Protein AF-A0A3N6MMB2-F1 (afdb_monomer_lite)

Sequence (115 aa):
MQSGDGDAPSIKTIDLQDHSRVLAILTTAFTMCPLLRWLYPEPREYLQHFNGLLKHHCGSPYSSGAYLSEGDKGAILWDTAGEKRDNTSMMEFLLKSIPAHRRSETERLFETFGK

Radius of gyration: 16.85 Å; chains: 1; bounding box: 51×34×41 Å

Foldseek 3Di:
DPPPPPPDQDKDQFDPVCVVLQLVLCLVVCLVPPVLCLQPVDSVLSVVCVVVLCCQACPVFRVAWMARPPPSNDIDTDHDPPDDRPVVSNLVSSCVSGDVVCNVVVVVVVVVVVD

Secondary structure (DSSP, 8-state):
-------PPPEEE--TTTHHHHHHHHHHHTTT-HHHHHH--SHHHHHHHHHHHHHHHSSSTTSSEEEETTTT--EEE-PPTTPPP-HHHHHHHHHHHS-GGGHHHHHHHHHHHT-

pLDDT: mean 86.09, std 13.7, range [40.62, 97.31]

Structure (mmCIF, N/CA/C/O backbone):
data_AF-A0A3N6MMB2-F1
#
_entry.id   AF-A0A3N6MMB2-F1
#
loop_
_atom_site.group_PDB
_atom_site.id
_atom_site.type_symbol
_atom_site.label_atom_id
_atom_site.label_alt_id
_atom_site.label_comp_id
_atom_site.label_asym_id
_atom_site.label_entity_id
_atom_site.label_seq_id
_atom_site.pdbx_PDB_ins_code
_atom_site.Cartn_x
_atom_site.Cartn_y
_atom_site.Cartn_z
_atom_site.occupancy
_atom_site.B_iso_or_equiv
_atom_site.auth_seq_id
_atom_site.auth_comp_id
_atom_site.auth_asym_id
_atom_site.auth_atom_id
_atom_site.pdbx_PDB_model_num
ATOM 1 N N . MET A 1 1 ? -39.795 -9.239 20.464 1.00 40.62 1 MET A N 1
ATOM 2 C CA . MET A 1 1 ? -38.700 -8.721 19.618 1.00 40.62 1 MET A CA 1
ATOM 3 C C . MET A 1 1 ? -37.829 -7.849 20.500 1.00 40.62 1 MET A C 1
ATOM 5 O O . MET A 1 1 ? -38.213 -6.724 20.779 1.00 40.62 1 MET A O 1
ATOM 9 N N . GLN A 1 2 ? -36.748 -8.403 21.048 1.00 41.31 2 GLN A N 1
ATOM 10 C CA . GLN A 1 2 ? -35.718 -7.593 21.697 1.00 41.31 2 GLN A CA 1
ATOM 11 C C . GLN A 1 2 ? -34.914 -6.939 20.577 1.00 41.31 2 GLN A C 1
ATOM 13 O O . GLN A 1 2 ? -34.376 -7.639 19.720 1.00 41.31 2 GLN A O 1
ATOM 18 N N . SER A 1 3 ? -34.906 -5.611 20.545 1.00 47.03 3 SER A N 1
ATOM 19 C CA . SER A 1 3 ? -33.963 -4.841 19.746 1.00 47.03 3 SER A CA 1
ATOM 20 C C . SER A 1 3 ? -32.573 -5.189 20.265 1.00 47.03 3 SER A C 1
ATOM 22 O O . SER A 1 3 ? -32.229 -4.827 21.387 1.00 47.03 3 SER A O 1
ATOM 24 N N . GLY A 1 4 ? -31.827 -5.992 19.509 1.00 47.78 4 GLY A N 1
ATOM 25 C CA . GLY A 1 4 ? -30.432 -6.254 19.813 1.00 47.78 4 GLY A CA 1
ATOM 26 C C . GLY A 1 4 ? -29.669 -4.955 19.634 1.00 47.78 4 GLY A C 1
ATOM 27 O O . GLY A 1 4 ? -29.362 -4.583 18.505 1.00 47.78 4 GLY A O 1
ATOM 28 N N . ASP A 1 5 ? -29.385 -4.280 20.742 1.00 51.31 5 ASP A N 1
ATOM 29 C CA . ASP A 1 5 ? -28.304 -3.305 20.855 1.00 51.31 5 ASP A CA 1
ATOM 30 C C . ASP A 1 5 ? -26.999 -4.116 20.759 1.00 51.31 5 ASP A C 1
ATOM 32 O O . ASP A 1 5 ? -26.343 -4.447 21.744 1.00 51.31 5 ASP A O 1
ATOM 36 N N . GLY A 1 6 ? -26.746 -4.651 19.563 1.00 54.50 6 GLY A N 1
ATOM 37 C CA . GLY A 1 6 ? -25.564 -5.438 19.268 1.00 54.50 6 GLY A CA 1
ATOM 38 C C . GLY A 1 6 ? -24.385 -4.489 19.285 1.00 54.50 6 GLY A C 1
ATOM 39 O O . GLY A 1 6 ? -24.323 -3.620 18.420 1.00 54.50 6 GLY A O 1
ATOM 40 N N . ASP A 1 7 ? -23.528 -4.662 20.290 1.00 66.12 7 ASP A N 1
ATOM 41 C CA . ASP A 1 7 ? -22.260 -3.971 20.534 1.00 66.12 7 ASP A CA 1
ATOM 42 C C . ASP A 1 7 ? -21.686 -3.387 19.233 1.00 66.12 7 ASP A C 1
ATOM 44 O O . ASP A 1 7 ? -21.203 -4.111 18.353 1.00 66.12 7 ASP A O 1
ATOM 48 N N . ALA A 1 8 ? -21.883 -2.081 19.035 1.00 68.12 8 ALA A N 1
ATOM 49 C CA . ALA A 1 8 ? -21.442 -1.429 17.816 1.00 68.12 8 ALA A CA 1
ATOM 50 C C . ALA A 1 8 ? -19.910 -1.506 17.787 1.00 68.12 8 ALA A C 1
ATOM 52 O O . ALA A 1 8 ? -19.273 -1.112 18.765 1.00 68.12 8 ALA A O 1
ATOM 53 N N . PRO A 1 9 ? -19.301 -1.995 16.695 1.00 77.31 9 PRO A N 1
ATOM 54 C CA . PRO A 1 9 ? -17.882 -2.307 16.702 1.00 77.31 9 PRO A CA 1
ATOM 55 C C . PRO A 1 9 ? -17.051 -1.051 16.993 1.00 77.31 9 PRO A C 1
ATOM 57 O O . PRO A 1 9 ? -17.195 -0.026 16.320 1.00 77.31 9 PRO A O 1
ATOM 60 N N . SER A 1 10 ? -16.172 -1.133 17.995 1.00 89.81 10 SER A N 1
ATOM 61 C CA . SER A 1 10 ? -15.395 0.015 18.467 1.00 89.81 10 SER A CA 1
ATOM 62 C C . SER A 1 10 ? -14.328 0.461 17.454 1.00 89.81 10 SER A C 1
ATOM 64 O O . SER A 1 10 ? -13.399 -0.292 17.135 1.00 89.81 10 SER A O 1
ATOM 66 N N . ILE A 1 11 ? -14.434 1.707 16.975 1.00 92.56 11 ILE A N 1
ATOM 67 C CA . ILE A 1 11 ? -13.459 2.358 16.084 1.00 92.56 11 ILE A CA 1
ATOM 68 C C . ILE A 1 11 ? -12.411 3.098 16.921 1.00 92.56 11 ILE A C 1
ATOM 70 O O . ILE A 1 11 ? -12.759 3.904 17.784 1.00 92.56 11 ILE A O 1
ATOM 74 N N . LYS A 1 12 ? -11.128 2.868 16.631 1.00 93.06 12 LYS A N 1
ATOM 75 C CA . LYS A 1 12 ? -10.002 3.568 17.265 1.00 93.06 12 LYS A CA 1
ATOM 76 C C . LYS A 1 12 ? -9.167 4.310 16.236 1.00 93.06 12 LYS A C 1
ATOM 78 O O . LYS A 1 12 ? -8.890 3.774 15.165 1.00 93.06 12 LYS A O 1
ATOM 83 N N . THR A 1 13 ? -8.749 5.524 16.582 1.00 92.75 13 THR A N 1
ATOM 84 C CA . THR A 1 13 ? -7.705 6.244 15.847 1.00 92.75 13 THR A CA 1
ATOM 85 C C . THR A 1 13 ? -6.385 5.501 16.003 1.00 92.75 13 THR A C 1
ATOM 87 O O . THR A 1 13 ? -6.089 5.004 17.086 1.00 92.75 13 THR A O 1
ATOM 90 N N . ILE A 1 14 ? -5.619 5.421 14.922 1.00 91.31 14 ILE A N 1
ATOM 91 C CA . ILE A 1 14 ? -4.328 4.733 14.899 1.00 91.31 14 ILE A CA 1
ATOM 92 C C . ILE A 1 14 ? -3.307 5.508 15.735 1.00 91.31 14 ILE A C 1
ATOM 94 O O . ILE A 1 14 ? -3.167 6.722 15.582 1.00 91.31 14 ILE A O 1
ATOM 98 N N . ASP A 1 15 ? -2.559 4.793 16.568 1.00 89.88 15 ASP A N 1
ATOM 99 C CA . ASP A 1 15 ? -1.337 5.274 17.209 1.00 89.88 15 ASP A CA 1
ATOM 100 C C . ASP A 1 15 ? -0.102 4.462 16.746 1.00 89.88 15 ASP A C 1
ATOM 102 O O . ASP A 1 15 ? -0.205 3.531 15.943 1.00 89.88 15 ASP A O 1
ATOM 106 N N . LEU A 1 16 ? 1.084 4.778 17.282 1.00 86.50 16 LEU A N 1
ATOM 107 C CA . LEU A 1 16 ? 2.331 4.086 16.924 1.00 86.50 16 LEU A CA 1
ATOM 108 C C . LEU A 1 16 ? 2.332 2.576 17.227 1.00 86.50 16 LEU A C 1
ATOM 110 O O . LEU A 1 16 ? 2.994 1.815 16.518 1.00 86.50 16 LEU A O 1
ATOM 114 N N . GLN A 1 17 ? 1.635 2.135 18.277 1.00 90.56 17 GLN A N 1
ATOM 115 C CA . GLN A 1 17 ? 1.588 0.721 18.676 1.00 90.56 17 GLN A CA 1
ATOM 116 C C . GLN A 1 17 ? 0.628 -0.081 17.779 1.00 90.56 17 GLN A C 1
ATOM 118 O O . GLN A 1 17 ? 0.808 -1.289 17.619 1.00 90.56 17 GLN A O 1
ATOM 123 N N . ASP A 1 18 ? -0.318 0.588 17.116 1.00 90.94 18 ASP A N 1
ATOM 124 C CA . ASP A 1 18 ? -1.294 -0.027 16.216 1.00 90.94 18 ASP A CA 1
ATOM 125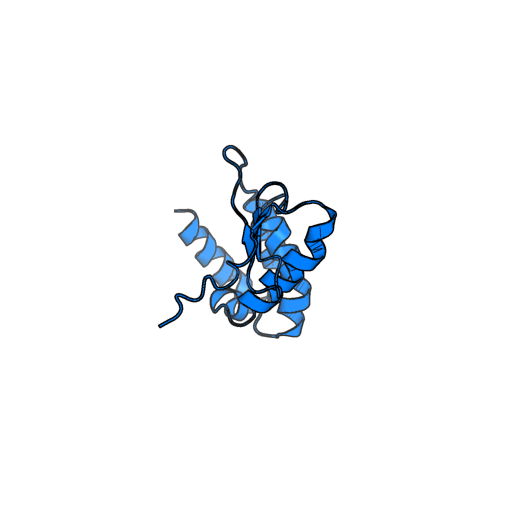 C C . ASP A 1 18 ? -0.766 -0.286 14.789 1.00 90.94 18 ASP A C 1
ATOM 127 O O . ASP A 1 18 ? -1.397 -1.012 14.018 1.00 90.94 18 ASP A O 1
ATOM 131 N N . HIS A 1 19 ? 0.395 0.259 14.402 1.00 89.19 19 HIS A N 1
ATOM 132 C CA . HIS A 1 19 ? 0.889 0.206 13.013 1.00 89.19 19 HIS A CA 1
ATOM 133 C C . HIS A 1 19 ? 0.974 -1.208 12.430 1.00 89.19 19 HIS A C 1
ATOM 135 O O . HIS A 1 19 ? 0.565 -1.446 11.293 1.00 89.19 19 HIS A O 1
ATOM 141 N N . SER A 1 20 ? 1.532 -2.154 13.190 1.00 91.75 20 SER A N 1
ATOM 142 C CA . SER A 1 20 ? 1.702 -3.539 12.735 1.00 91.75 20 SER A CA 1
ATOM 143 C C . SER A 1 20 ? 0.352 -4.222 12.508 1.00 91.75 20 SER A C 1
ATOM 145 O O . SER A 1 20 ? 0.183 -4.960 11.536 1.00 91.75 20 SER A O 1
ATOM 147 N N . ARG A 1 21 ? -0.622 -3.914 13.369 1.00 92.75 21 ARG A N 1
ATOM 148 C CA . ARG A 1 21 ? -1.993 -4.413 13.307 1.00 92.75 21 ARG A CA 1
ATOM 149 C C . ARG A 1 21 ? -2.725 -3.859 12.090 1.00 92.75 21 ARG A C 1
ATOM 151 O O . ARG A 1 21 ? -3.252 -4.625 11.289 1.00 92.75 21 ARG A O 1
ATOM 158 N N . VAL A 1 22 ? -2.678 -2.544 11.892 1.00 93.25 22 VAL A N 1
ATOM 159 C CA . VAL A 1 22 ? -3.269 -1.872 10.725 1.00 93.25 22 VAL A CA 1
ATOM 160 C C . VAL A 1 22 ? -2.658 -2.384 9.425 1.00 93.25 22 VAL A C 1
ATOM 162 O O . VAL A 1 22 ? -3.384 -2.688 8.479 1.00 93.25 22 VAL A O 1
ATOM 165 N N . LEU A 1 23 ? -1.332 -2.538 9.376 1.00 93.38 23 LEU A N 1
ATOM 166 C CA . LEU A 1 23 ? -0.650 -3.099 8.215 1.00 93.38 23 LEU A CA 1
ATOM 167 C C . LEU A 1 23 ? -1.162 -4.509 7.898 1.00 93.38 23 LEU A C 1
ATOM 169 O O . LEU A 1 23 ? -1.420 -4.803 6.732 1.00 93.38 23 LEU A O 1
ATOM 173 N N . ALA A 1 24 ? -1.341 -5.371 8.901 1.00 95.44 24 ALA A N 1
ATOM 174 C CA . ALA A 1 24 ? -1.865 -6.721 8.701 1.00 95.44 24 ALA A CA 1
ATOM 175 C C . ALA A 1 24 ? -3.310 -6.713 8.168 1.00 95.44 24 ALA A C 1
ATOM 177 O O . ALA A 1 24 ? -3.620 -7.453 7.228 1.00 95.44 24 ALA A O 1
ATOM 178 N N . ILE A 1 25 ? -4.165 -5.833 8.706 1.00 96.00 25 ILE A N 1
ATOM 179 C CA . ILE A 1 25 ? -5.547 -5.642 8.241 1.00 96.00 25 ILE A CA 1
ATOM 180 C C . ILE A 1 25 ? -5.557 -5.244 6.765 1.00 96.00 25 ILE A C 1
ATOM 182 O O . ILE A 1 25 ? -6.181 -5.917 5.945 1.00 96.00 25 ILE A O 1
ATOM 186 N N . LEU A 1 26 ? -4.826 -4.184 6.408 1.00 95.19 26 LEU A N 1
ATOM 187 C CA . LEU A 1 26 ? -4.773 -3.684 5.034 1.00 95.19 26 LEU A CA 1
ATOM 188 C C . LEU A 1 26 ? -4.154 -4.715 4.086 1.00 95.19 26 LEU A C 1
ATOM 190 O O . LEU A 1 26 ? -4.696 -4.959 3.012 1.00 95.19 26 LEU A O 1
ATOM 194 N N . THR A 1 27 ? -3.071 -5.381 4.495 1.00 96.06 27 THR A N 1
ATOM 195 C CA . THR A 1 27 ? -2.426 -6.430 3.685 1.00 96.06 27 THR A CA 1
ATOM 196 C C . THR A 1 27 ? -3.421 -7.529 3.344 1.00 96.06 27 THR A C 1
ATOM 198 O O . THR A 1 27 ? -3.496 -7.955 2.192 1.00 96.06 27 THR A O 1
ATOM 201 N N . THR A 1 28 ? -4.219 -7.954 4.322 1.00 96.38 28 THR A N 1
ATOM 202 C CA . THR A 1 28 ? -5.215 -9.011 4.136 1.00 96.38 28 THR A CA 1
ATOM 203 C C . THR A 1 28 ? -6.370 -8.527 3.262 1.00 96.38 28 THR A C 1
ATOM 205 O O . THR A 1 28 ? -6.680 -9.171 2.257 1.00 96.38 28 THR A O 1
ATOM 208 N N . ALA A 1 29 ? -6.949 -7.364 3.577 1.00 96.25 29 ALA A N 1
ATOM 209 C CA . ALA A 1 29 ? -8.087 -6.786 2.859 1.00 96.25 29 ALA A CA 1
ATOM 210 C C . ALA A 1 29 ? -7.793 -6.548 1.369 1.00 96.25 29 ALA A C 1
ATOM 212 O O . ALA A 1 29 ? -8.647 -6.776 0.513 1.00 96.25 29 ALA A O 1
ATOM 213 N N . PHE A 1 30 ? -6.562 -6.151 1.043 1.00 96.25 30 PHE A N 1
ATOM 214 C CA . PHE A 1 30 ? -6.147 -5.851 -0.324 1.00 96.25 30 PHE A CA 1
ATOM 215 C C . PHE A 1 30 ? -5.529 -7.043 -1.072 1.00 96.25 30 PHE A C 1
ATOM 217 O O . PHE A 1 30 ? -5.122 -6.891 -2.227 1.00 96.25 30 PHE A O 1
ATOM 224 N N . THR A 1 31 ? -5.509 -8.247 -0.481 1.00 96.12 31 THR A N 1
ATOM 225 C CA . THR A 1 31 ? -4.892 -9.432 -1.108 1.00 96.12 31 THR A CA 1
ATOM 226 C C . THR A 1 31 ? -5.468 -9.705 -2.494 1.00 96.12 31 THR A C 1
ATOM 228 O O . THR A 1 31 ? -4.715 -10.008 -3.416 1.00 96.12 31 THR A O 1
ATOM 231 N N . ME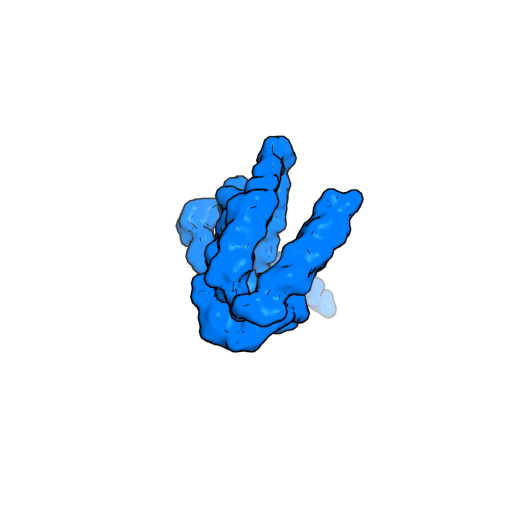T A 1 32 ? -6.777 -9.519 -2.668 1.00 95.94 32 MET A N 1
ATOM 232 C CA . MET A 1 32 ? -7.484 -9.752 -3.933 1.00 95.94 32 MET A CA 1
ATOM 233 C C . MET A 1 32 ? -7.734 -8.471 -4.745 1.00 95.94 32 MET A C 1
ATOM 235 O O . MET A 1 32 ? -8.486 -8.504 -5.716 1.00 95.94 32 MET A O 1
ATOM 239 N N . CYS A 1 33 ? -7.117 -7.341 -4.381 1.00 96.94 33 CYS A N 1
ATOM 240 C CA . CYS A 1 33 ? -7.274 -6.090 -5.120 1.00 96.94 33 CYS A CA 1
ATOM 241 C C . CYS A 1 33 ? -6.747 -6.238 -6.564 1.00 96.94 33 CYS A C 1
ATOM 243 O O . CYS A 1 33 ? -5.559 -6.541 -6.735 1.00 96.94 33 CYS A O 1
ATOM 245 N N . PRO A 1 34 ? -7.572 -5.989 -7.605 1.00 96.12 34 PRO A N 1
ATOM 246 C CA . PRO A 1 34 ? -7.173 -6.204 -8.996 1.00 96.12 34 PRO A CA 1
ATOM 247 C C . PRO A 1 34 ? -5.922 -5.425 -9.402 1.00 96.12 34 PRO A C 1
ATOM 249 O O . PRO A 1 34 ? -5.011 -6.001 -9.990 1.00 96.12 34 PRO A O 1
ATOM 252 N N . LEU A 1 35 ? -5.830 -4.143 -9.026 1.00 94.44 35 LEU A N 1
ATOM 253 C CA . LEU A 1 35 ? -4.663 -3.312 -9.334 1.00 94.44 35 LEU A CA 1
ATOM 254 C C . LEU A 1 35 ? -3.391 -3.872 -8.688 1.00 94.44 35 LEU A C 1
ATOM 256 O O . LEU A 1 35 ? -2.348 -3.942 -9.330 1.00 94.44 35 LEU A O 1
ATOM 260 N N . LEU A 1 36 ? -3.467 -4.326 -7.435 1.00 95.38 36 LEU A N 1
ATOM 261 C CA . LEU A 1 36 ? -2.295 -4.845 -6.731 1.00 95.38 36 LEU A CA 1
ATOM 262 C C . LEU A 1 36 ? -1.873 -6.228 -7.226 1.00 95.38 36 LEU A C 1
ATOM 264 O O . LEU A 1 36 ? -0.677 -6.499 -7.263 1.00 95.38 36 LEU A O 1
ATOM 268 N N . ARG A 1 37 ? -2.812 -7.074 -7.673 1.00 96.12 37 ARG A N 1
ATOM 269 C CA . ARG A 1 37 ? -2.492 -8.324 -8.390 1.00 96.12 37 ARG A CA 1
ATOM 270 C C . ARG A 1 37 ? -1.894 -8.059 -9.768 1.00 96.12 37 ARG A C 1
ATOM 272 O O . ARG A 1 37 ? -0.993 -8.767 -10.227 1.00 96.12 37 ARG A O 1
ATOM 279 N N . TRP A 1 38 ? -2.364 -7.006 -10.423 1.00 96.06 38 TRP A N 1
ATOM 280 C CA . TRP A 1 38 ? -1.799 -6.545 -11.681 1.00 96.06 38 TRP A CA 1
ATOM 281 C C . TRP A 1 38 ? -0.435 -5.856 -11.511 1.00 96.06 38 TRP A C 1
ATOM 283 O O . TRP A 1 38 ? 0.349 -5.858 -12.447 1.00 96.06 38 TRP A O 1
ATOM 293 N N . LEU A 1 39 ? -0.063 -5.352 -10.334 1.00 95.75 39 LEU A N 1
ATOM 294 C CA . LEU A 1 39 ? 1.319 -4.926 -10.057 1.00 95.75 39 LEU A CA 1
ATOM 295 C C . LEU A 1 39 ? 2.194 -6.121 -9.648 1.00 95.75 39 LEU A C 1
ATOM 297 O O . LEU A 1 39 ? 3.224 -6.378 -10.270 1.00 95.75 39 LEU A O 1
ATOM 301 N N . TYR A 1 40 ? 1.720 -6.923 -8.694 1.00 96.62 40 TYR A N 1
ATOM 302 C CA . TYR A 1 40 ? 2.414 -8.069 -8.105 1.00 96.62 40 TYR A CA 1
ATOM 303 C C . TYR A 1 40 ? 1.594 -9.355 -8.324 1.00 96.62 40 TYR A C 1
ATOM 305 O O . TYR A 1 40 ? 0.714 -9.682 -7.517 1.00 96.62 40 TYR A O 1
ATOM 313 N N . PRO A 1 41 ? 1.847 -10.094 -9.420 1.00 95.06 41 PRO A N 1
ATOM 314 C CA . PRO A 1 41 ? 1.049 -11.272 -9.747 1.00 95.06 41 PRO A CA 1
ATOM 315 C C . PRO A 1 41 ? 1.328 -12.404 -8.755 1.00 95.06 41 PRO A C 1
ATOM 317 O O . PRO A 1 41 ? 0.398 -13.044 -8.270 1.00 95.06 41 PRO A O 1
ATOM 320 N N . GLU A 1 42 ? 2.595 -12.569 -8.376 1.00 95.94 42 GLU A N 1
ATOM 321 C CA . GLU A 1 42 ? 3.018 -13.547 -7.384 1.00 95.94 42 GLU A CA 1
ATOM 322 C C . GLU A 1 42 ? 2.615 -13.113 -5.962 1.00 95.94 42 GLU A C 1
ATOM 324 O O . GLU A 1 42 ? 2.955 -12.002 -5.529 1.00 95.94 42 GLU A O 1
ATOM 329 N N . PRO A 1 43 ? 1.939 -13.978 -5.179 1.00 96.00 43 PRO A N 1
ATOM 330 C CA . PRO A 1 43 ? 1.550 -13.667 -3.803 1.00 96.00 43 PRO A CA 1
ATOM 331 C C . PRO A 1 43 ? 2.729 -13.272 -2.911 1.00 96.00 43 PRO A C 1
ATOM 333 O O . PRO A 1 43 ? 2.605 -12.357 -2.097 1.00 96.00 43 PRO A O 1
ATOM 336 N N . ARG A 1 44 ? 3.885 -13.923 -3.092 1.00 96.88 44 ARG A N 1
ATOM 337 C CA . ARG A 1 44 ? 5.103 -13.637 -2.324 1.00 96.88 44 ARG A CA 1
ATOM 338 C C . ARG A 1 44 ? 5.614 -12.218 -2.566 1.00 96.88 44 ARG A C 1
ATOM 340 O O . ARG A 1 44 ? 5.914 -11.524 -1.601 1.00 96.88 44 ARG A O 1
ATOM 347 N N . GLU A 1 45 ? 5.654 -11.781 -3.823 1.00 96.31 45 GLU A N 1
ATOM 348 C CA . GLU A 1 45 ? 6.090 -10.426 -4.184 1.00 96.31 45 GLU A CA 1
ATOM 349 C C . GLU A 1 45 ? 5.133 -9.378 -3.614 1.00 96.31 45 GLU A C 1
ATOM 351 O O . GLU A 1 45 ? 5.566 -8.379 -3.050 1.00 96.31 45 GLU A O 1
ATOM 356 N N . TYR A 1 46 ? 3.824 -9.634 -3.653 1.00 97.31 46 TYR A N 1
ATOM 357 C CA . TYR A 1 46 ? 2.870 -8.744 -2.994 1.00 97.31 46 TYR A CA 1
ATOM 358 C C . TYR A 1 46 ? 3.143 -8.605 -1.496 1.00 97.31 46 TYR A C 1
ATOM 360 O O . TYR A 1 46 ? 3.249 -7.486 -1.004 1.00 97.31 46 TYR A O 1
ATOM 368 N N . LEU A 1 47 ? 3.265 -9.724 -0.773 1.00 97.19 47 LEU A N 1
ATOM 369 C CA . LEU A 1 47 ? 3.492 -9.691 0.675 1.00 97.19 47 LEU A CA 1
ATOM 370 C C . LEU A 1 47 ? 4.814 -8.995 1.019 1.00 97.19 47 LEU A C 1
ATOM 372 O O . LEU A 1 47 ? 4.890 -8.282 2.017 1.00 97.19 47 LEU A O 1
ATOM 376 N N . GLN A 1 48 ? 5.835 -9.162 0.176 1.00 97.19 48 GLN A N 1
ATOM 377 C CA . GLN A 1 48 ? 7.128 -8.506 0.333 1.00 97.19 48 GLN A CA 1
ATOM 378 C C . GLN A 1 48 ? 7.045 -6.984 0.139 1.00 97.19 48 GLN A C 1
ATOM 380 O O . GLN A 1 48 ? 7.670 -6.238 0.895 1.00 97.19 48 GLN A O 1
ATOM 385 N N . HIS A 1 49 ? 6.280 -6.510 -0.849 1.00 96.56 49 HIS A N 1
ATOM 386 C CA . HIS A 1 49 ? 6.313 -5.103 -1.274 1.00 96.56 49 HIS A CA 1
ATOM 387 C C . HIS A 1 49 ? 5.143 -4.253 -0.762 1.00 96.56 49 HIS A C 1
ATOM 389 O O . HIS A 1 49 ? 5.236 -3.027 -0.793 1.00 96.56 49 HIS A O 1
ATOM 395 N N . PHE A 1 50 ? 4.060 -4.848 -0.250 1.00 95.31 50 PHE A N 1
ATOM 396 C CA . PHE A 1 50 ? 2.850 -4.111 0.145 1.00 95.31 50 PHE A CA 1
ATOM 397 C C . PHE A 1 50 ? 3.099 -3.048 1.228 1.00 95.31 50 PHE A C 1
ATOM 399 O O . PHE A 1 50 ? 2.609 -1.927 1.119 1.00 95.31 50 PHE A O 1
ATOM 406 N N . ASN A 1 51 ? 3.919 -3.350 2.241 1.00 93.50 51 ASN A N 1
ATOM 407 C CA . ASN A 1 51 ? 4.287 -2.361 3.262 1.00 93.50 51 ASN A CA 1
ATOM 408 C C . ASN A 1 51 ? 5.045 -1.167 2.654 1.00 93.50 51 ASN A C 1
ATOM 410 O O . ASN A 1 51 ? 4.785 -0.017 2.999 1.00 93.50 51 ASN A O 1
ATOM 414 N N . GLY A 1 52 ? 5.966 -1.432 1.722 1.00 92.69 52 GLY A N 1
ATOM 415 C CA . GLY A 1 52 ? 6.668 -0.376 0.990 1.00 92.69 52 GLY A CA 1
ATOM 416 C C . GLY A 1 52 ? 5.696 0.476 0.176 1.00 92.69 52 GLY A C 1
ATOM 417 O O . GLY A 1 52 ? 5.742 1.700 0.255 1.00 92.69 52 GLY A O 1
ATOM 418 N N . LEU A 1 53 ? 4.745 -0.165 -0.510 1.00 90.50 53 LEU A N 1
ATOM 419 C CA . LEU A 1 53 ? 3.707 0.532 -1.261 1.00 90.50 53 LEU A CA 1
ATOM 420 C C . LEU A 1 53 ? 2.900 1.476 -0.366 1.00 90.50 53 LEU A C 1
ATOM 422 O O . LEU A 1 53 ? 2.749 2.637 -0.724 1.00 90.50 53 LEU A O 1
ATOM 426 N N . LEU A 1 54 ? 2.427 1.017 0.797 1.00 89.00 54 LEU A N 1
ATOM 427 C CA . LEU A 1 54 ? 1.681 1.872 1.726 1.00 89.00 54 LEU A CA 1
ATOM 428 C C . LEU A 1 54 ? 2.512 3.067 2.207 1.00 89.00 54 LEU A C 1
ATOM 430 O O . LEU A 1 54 ? 2.013 4.187 2.202 1.00 89.00 54 LEU A O 1
ATOM 434 N N . LYS A 1 55 ? 3.786 2.854 2.556 1.00 86.62 55 LYS A N 1
ATOM 435 C CA . LYS A 1 55 ? 4.693 3.933 2.987 1.00 86.62 55 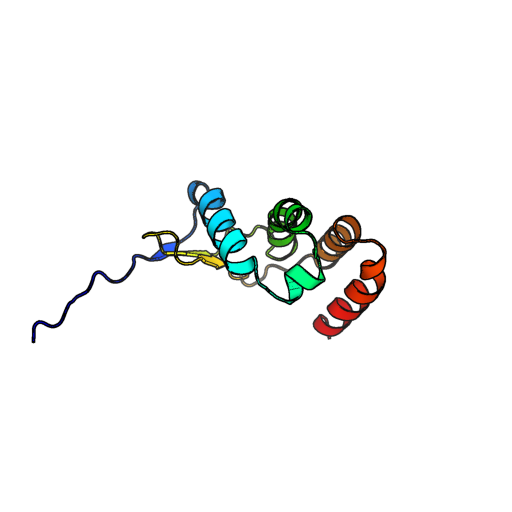LYS A CA 1
ATOM 436 C C . LYS A 1 55 ? 4.934 4.982 1.903 1.00 86.62 55 LYS A C 1
ATOM 438 O O . LYS A 1 55 ? 5.013 6.165 2.202 1.00 86.62 55 LYS A O 1
ATOM 443 N N . HIS A 1 56 ? 5.085 4.563 0.650 1.00 86.88 56 HIS A N 1
ATOM 444 C CA . HIS A 1 56 ? 5.334 5.501 -0.443 1.00 86.88 56 HIS A CA 1
ATOM 445 C C . HIS A 1 56 ? 4.047 6.142 -0.981 1.00 86.88 56 HIS A C 1
ATOM 447 O O . HIS A 1 56 ? 4.073 7.286 -1.425 1.00 86.88 56 HIS A O 1
ATOM 453 N N . HIS A 1 57 ? 2.919 5.428 -0.946 1.00 80.25 57 HIS A N 1
ATOM 454 C CA . HIS A 1 57 ? 1.641 5.916 -1.465 1.00 80.25 57 HIS A CA 1
ATOM 455 C C . HIS A 1 57 ? 0.927 6.851 -0.485 1.00 80.25 57 HIS A C 1
ATOM 457 O O . HIS A 1 57 ? 0.425 7.897 -0.888 1.00 80.25 57 HIS A O 1
ATOM 463 N N . CYS A 1 58 ? 0.890 6.492 0.796 1.00 74.75 58 CYS A N 1
ATOM 464 C CA . CYS A 1 58 ? 0.153 7.227 1.823 1.00 74.75 58 CYS A CA 1
ATOM 465 C C . CYS A 1 58 ? 1.051 8.183 2.636 1.00 74.75 58 CYS A C 1
ATOM 467 O O . CYS A 1 58 ? 0.609 8.715 3.647 1.00 74.75 58 CYS A O 1
ATOM 469 N N . GLY A 1 59 ? 2.311 8.399 2.231 1.00 69.19 59 GLY A N 1
ATOM 470 C CA . GLY A 1 59 ? 3.260 9.204 3.011 1.00 69.19 59 GLY A CA 1
ATOM 471 C C . GLY A 1 59 ? 3.568 8.554 4.361 1.00 69.19 59 GLY A C 1
ATOM 472 O O . GLY A 1 59 ? 3.594 7.332 4.439 1.00 69.19 59 GLY A O 1
ATOM 473 N N . SER A 1 60 ? 3.804 9.342 5.422 1.00 64.19 60 SER A N 1
ATOM 474 C CA . SER A 1 60 ? 3.849 8.823 6.802 1.00 64.19 60 SER A CA 1
ATOM 475 C C . SER A 1 60 ? 2.450 8.307 7.161 1.00 64.19 60 SER A C 1
ATOM 477 O O . SER A 1 60 ? 1.627 9.075 7.657 1.00 64.19 60 SER A O 1
ATOM 479 N N . PRO A 1 61 ? 2.145 7.020 6.926 1.00 55.59 61 PRO A N 1
ATOM 480 C CA . PRO A 1 61 ? 0.786 6.556 6.652 1.00 55.59 61 PRO A CA 1
ATOM 481 C C . PRO A 1 61 ? -0.022 6.339 7.937 1.00 55.59 61 PRO A C 1
ATOM 483 O O . PRO A 1 61 ? -1.037 5.653 7.940 1.00 55.59 61 PRO A O 1
ATOM 486 N N . TYR A 1 62 ? 0.467 6.887 9.045 1.00 54.38 62 TYR A N 1
ATOM 487 C CA . TYR A 1 62 ? -0.038 6.639 10.381 1.00 54.38 62 TYR A CA 1
ATOM 488 C C . TYR A 1 62 ? -0.292 7.909 11.190 1.00 54.38 62 TYR A C 1
ATOM 490 O O . TYR A 1 62 ? -0.717 7.816 12.335 1.00 54.38 62 TYR A O 1
ATOM 498 N N . SER A 1 63 ? -0.045 9.100 10.636 1.00 60.97 63 SER A N 1
ATOM 499 C CA . SER A 1 63 ? -0.470 10.336 11.308 1.00 60.97 63 SER A CA 1
ATOM 500 C C . SER A 1 63 ? -1.998 10.466 11.350 1.00 60.97 63 SER A C 1
ATOM 502 O O . SER A 1 63 ? -2.526 11.175 12.203 1.00 60.97 63 SER A O 1
ATOM 504 N N . SER A 1 64 ? -2.696 9.763 10.451 1.00 77.31 64 SER A N 1
ATOM 505 C CA . SER A 1 64 ? -4.106 9.973 10.137 1.00 77.31 64 SER A CA 1
ATOM 506 C C . SER A 1 64 ? -4.772 8.673 9.658 1.00 77.31 64 SER A C 1
ATOM 508 O O . SER A 1 64 ? -4.635 8.264 8.505 1.00 77.31 64 SER A O 1
ATOM 510 N N . GLY A 1 65 ? -5.500 7.998 10.550 1.00 89.19 65 GLY A N 1
ATOM 511 C CA . GLY A 1 65 ? -6.268 6.802 10.207 1.00 89.19 65 GLY A CA 1
ATOM 512 C C . GLY A 1 65 ? -7.061 6.226 11.383 1.00 89.19 65 GLY A C 1
ATOM 513 O O . GLY A 1 65 ? -6.918 6.669 12.525 1.00 89.19 65 GLY A O 1
ATOM 514 N N . ALA A 1 66 ? -7.900 5.228 11.109 1.00 92.44 66 ALA A N 1
ATOM 515 C CA . ALA A 1 66 ? -8.682 4.519 12.119 1.00 92.44 66 ALA A CA 1
ATOM 516 C C . ALA A 1 66 ? -8.864 3.035 11.773 1.00 92.44 66 ALA A C 1
ATOM 518 O O . ALA A 1 66 ? -8.784 2.639 10.610 1.00 92.44 66 ALA A O 1
ATOM 519 N N . TYR A 1 67 ? -9.144 2.206 12.775 1.00 93.62 67 TYR A N 1
ATOM 520 C CA . TYR A 1 67 ? -9.408 0.779 12.592 1.00 93.62 67 TYR A CA 1
ATOM 521 C C . TYR A 1 67 ? -10.507 0.262 13.522 1.00 93.62 67 TYR A C 1
ATOM 523 O O . TYR A 1 67 ? -10.796 0.848 14.567 1.00 93.62 67 TYR A O 1
ATOM 531 N N . LEU A 1 68 ? -11.125 -0.853 13.128 1.00 93.12 68 LEU A N 1
ATOM 532 C CA . LEU A 1 68 ? -12.083 -1.587 13.952 1.00 93.12 68 LEU A CA 1
ATOM 533 C C . LEU A 1 68 ? -11.308 -2.438 14.957 1.00 93.12 68 LEU A C 1
ATOM 535 O O . LEU A 1 68 ? -10.679 -3.430 14.591 1.00 93.12 68 LEU A O 1
ATOM 539 N N . SER A 1 69 ? -11.346 -2.041 16.227 1.00 85.94 69 SER A N 1
ATOM 540 C CA . SER A 1 69 ? -10.526 -2.656 17.275 1.00 85.94 69 SER A CA 1
ATOM 541 C C . SER A 1 69 ? -10.983 -4.056 17.684 1.00 85.94 69 SER A C 1
ATOM 543 O O . SER A 1 69 ? -10.198 -4.825 18.246 1.00 85.94 69 SER A O 1
ATOM 545 N N . GLU A 1 70 ? -12.213 -4.420 17.334 1.00 87.25 70 GLU A N 1
ATOM 546 C CA . GLU A 1 70 ? -12.777 -5.749 17.529 1.00 87.25 70 GLU A CA 1
ATOM 547 C C . GLU A 1 70 ? -12.644 -6.604 16.268 1.00 87.25 70 GLU A C 1
ATOM 549 O O . GLU A 1 70 ? -13.297 -6.379 15.244 1.00 87.25 70 GLU A O 1
ATOM 554 N N . GLY A 1 71 ? -11.813 -7.642 16.363 1.00 82.94 71 GLY A N 1
ATOM 555 C CA . GLY A 1 71 ? -11.709 -8.680 15.339 1.00 82.94 71 GLY A CA 1
ATOM 556 C C . GLY A 1 71 ? -11.047 -8.252 14.029 1.00 82.94 71 GLY A C 1
ATOM 557 O O . GLY A 1 71 ? -11.186 -8.979 13.051 1.00 82.94 71 GLY A O 1
ATOM 558 N N . ASP A 1 72 ? -10.352 -7.109 13.989 1.00 88.12 72 ASP A N 1
ATOM 559 C CA . ASP A 1 72 ? -9.476 -6.710 12.871 1.00 88.12 72 ASP A CA 1
ATOM 560 C C . ASP A 1 72 ? -10.175 -6.661 11.510 1.00 88.12 72 ASP A C 1
ATOM 562 O O . ASP A 1 72 ? -9.603 -6.945 10.459 1.00 88.12 72 ASP A O 1
ATOM 566 N N . LYS A 1 73 ? -11.453 -6.279 11.532 1.00 90.69 73 LYS A N 1
ATOM 567 C CA . LYS A 1 73 ? -12.345 -6.368 10.370 1.00 90.69 73 LYS A CA 1
ATOM 568 C C . LYS A 1 73 ? -12.094 -5.292 9.316 1.00 90.69 73 LYS A C 1
ATOM 570 O O . LYS A 1 73 ? -12.616 -5.397 8.209 1.00 90.69 73 LYS A O 1
ATOM 575 N N . GLY A 1 74 ? -11.345 -4.244 9.647 1.00 93.62 74 GLY A N 1
ATOM 576 C CA . GLY A 1 74 ? -11.110 -3.141 8.727 1.00 93.62 74 GLY A CA 1
ATOM 577 C C . GLY A 1 74 ? -10.251 -2.035 9.314 1.00 93.62 74 GLY A C 1
ATOM 578 O O . GLY A 1 74 ? -10.198 -1.833 10.528 1.00 93.62 74 GLY A O 1
ATOM 579 N N . ALA A 1 75 ? -9.579 -1.326 8.416 1.00 94.06 75 ALA A N 1
ATOM 580 C CA . ALA A 1 75 ? -8.804 -0.135 8.698 1.00 94.06 75 ALA A CA 1
ATOM 581 C C . ALA A 1 75 ? -8.961 0.839 7.531 1.00 94.06 75 ALA A C 1
ATOM 583 O O . ALA A 1 75 ? -9.160 0.426 6.386 1.00 94.06 75 ALA A O 1
ATOM 584 N N . ILE A 1 76 ? -8.871 2.125 7.833 1.00 91.94 76 ILE A N 1
ATOM 585 C CA . ILE A 1 76 ? -8.908 3.207 6.863 1.00 91.94 76 ILE A CA 1
ATOM 586 C C . ILE A 1 76 ? -7.767 4.171 7.167 1.00 91.94 76 ILE A C 1
ATOM 588 O O . ILE A 1 76 ? -7.514 4.515 8.321 1.00 91.94 76 ILE A O 1
ATOM 592 N N . LEU A 1 77 ? -7.082 4.589 6.110 1.00 88.62 77 LEU A N 1
ATOM 593 C CA . LEU A 1 77 ? -6.080 5.645 6.135 1.00 88.62 77 LEU A CA 1
ATOM 594 C C . LEU A 1 77 ? -6.624 6.811 5.315 1.00 88.62 77 LEU A C 1
ATOM 596 O O . LEU A 1 77 ? -7.346 6.587 4.339 1.00 88.62 77 LEU A O 1
ATOM 600 N N . TRP A 1 78 ? -6.282 8.037 5.690 1.00 83.56 78 TRP A N 1
ATOM 601 C CA . TRP A 1 78 ? -6.639 9.220 4.914 1.00 83.56 78 TRP A CA 1
ATOM 602 C C . TRP A 1 78 ? -5.460 10.181 4.827 1.00 83.56 78 TRP A C 1
ATOM 604 O O . TRP A 1 78 ? -4.632 10.257 5.733 1.00 83.56 78 TRP A O 1
ATOM 614 N N . ASP A 1 79 ? -5.403 10.922 3.723 1.00 75.94 79 ASP A N 1
ATOM 615 C CA . ASP A 1 79 ? -4.394 11.957 3.535 1.00 75.94 79 ASP A CA 1
ATOM 616 C C . ASP A 1 79 ? -4.674 13.129 4.488 1.00 75.94 79 ASP A C 1
ATOM 618 O O . ASP A 1 79 ? -5.819 13.566 4.658 1.00 75.94 79 ASP A O 1
ATOM 622 N N . THR A 1 80 ? -3.623 13.664 5.107 1.00 72.19 80 THR A N 1
ATOM 623 C CA . THR A 1 80 ? -3.734 14.876 5.922 1.00 72.19 80 THR A CA 1
ATOM 624 C C . THR A 1 80 ? -3.697 16.097 5.005 1.00 72.19 80 THR A C 1
ATOM 626 O O . THR A 1 80 ? -2.824 16.222 4.144 1.00 72.19 80 THR A O 1
ATOM 629 N N . ALA A 1 81 ? -4.645 17.021 5.174 1.00 69.31 81 ALA A N 1
ATOM 630 C CA . ALA A 1 81 ? -4.701 18.233 4.362 1.00 69.31 81 ALA A CA 1
ATOM 631 C C . ALA A 1 81 ? -3.367 19.006 4.418 1.00 69.31 81 ALA A C 1
ATOM 633 O O . ALA A 1 81 ? -2.857 19.301 5.496 1.00 69.31 81 ALA A O 1
ATOM 634 N N . GLY A 1 82 ? -2.824 19.355 3.248 1.00 68.12 82 GLY A N 1
ATOM 635 C CA . GLY A 1 82 ? -1.559 20.089 3.118 1.00 68.12 82 GLY A CA 1
ATOM 636 C C . GLY A 1 82 ? -0.3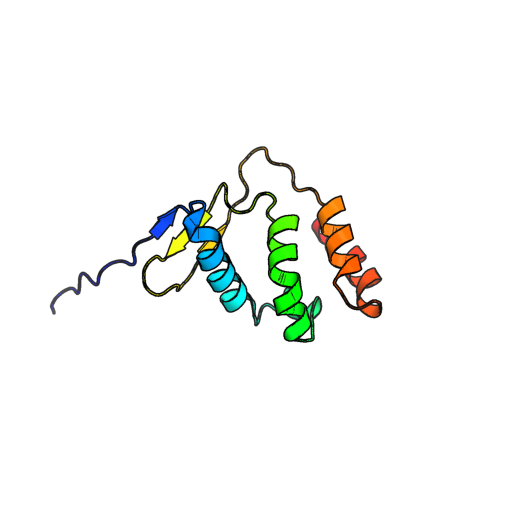15 19.213 2.934 1.00 68.12 82 GLY A C 1
ATOM 637 O O . GLY A 1 82 ? 0.730 19.742 2.556 1.00 68.12 82 GLY A O 1
ATOM 638 N N . GLU A 1 83 ? -0.411 17.894 3.115 1.00 70.12 83 GLU A N 1
ATOM 639 C CA . GLU A 1 83 ? 0.681 16.975 2.784 1.00 70.12 83 GLU A CA 1
ATOM 640 C C . GLU A 1 83 ? 0.651 16.632 1.289 1.00 70.12 83 GLU A C 1
ATOM 642 O O . GLU A 1 83 ? -0.325 16.101 0.757 1.00 70.12 83 GLU A O 1
ATOM 647 N N . LYS A 1 84 ? 1.733 16.963 0.576 1.00 67.94 84 LYS A N 1
ATOM 648 C CA . LYS A 1 84 ? 1.879 16.611 -0.839 1.00 67.94 84 LYS A CA 1
ATOM 649 C C . LYS A 1 84 ? 2.474 15.212 -0.952 1.00 67.94 84 LYS A C 1
ATOM 651 O O . LYS A 1 84 ? 3.580 14.976 -0.471 1.00 67.94 84 LYS A O 1
ATOM 656 N N . ARG A 1 85 ? 1.781 14.313 -1.655 1.00 74.81 85 ARG A N 1
ATOM 657 C CA . ARG A 1 85 ? 2.318 12.992 -2.005 1.00 74.81 85 ARG A CA 1
ATOM 658 C C . ARG A 1 85 ? 3.602 13.133 -2.826 1.00 74.81 85 ARG A C 1
ATOM 660 O O . ARG A 1 85 ? 3.634 13.847 -3.833 1.00 74.81 85 ARG A O 1
ATOM 667 N N . ASP A 1 86 ? 4.641 12.406 -2.427 1.00 84.56 86 ASP A N 1
ATOM 668 C CA . ASP A 1 86 ? 5.872 12.272 -3.206 1.00 84.56 86 ASP A CA 1
ATOM 669 C C . ASP A 1 86 ? 5.684 11.228 -4.318 1.00 84.56 86 ASP A C 1
ATOM 671 O O . ASP A 1 86 ? 6.059 10.058 -4.205 1.00 84.56 86 ASP A O 1
ATOM 675 N N . ASN A 1 87 ? 5.054 11.666 -5.410 1.00 84.06 87 ASN A N 1
ATOM 676 C CA . ASN A 1 87 ? 4.787 10.817 -6.571 1.00 84.06 87 ASN A CA 1
ATOM 677 C C . ASN A 1 87 ? 6.073 10.283 -7.221 1.00 84.06 87 ASN A C 1
ATOM 679 O O . ASN A 1 87 ? 6.046 9.195 -7.797 1.00 84.06 87 ASN A O 1
ATOM 683 N N . THR A 1 88 ? 7.187 11.015 -7.119 1.00 88.62 88 THR A N 1
ATOM 684 C CA . THR A 1 88 ? 8.477 10.594 -7.676 1.00 88.62 88 THR A CA 1
ATOM 685 C C . THR A 1 88 ? 9.026 9.415 -6.885 1.00 88.62 88 THR A C 1
ATOM 687 O O . THR A 1 88 ? 9.282 8.362 -7.466 1.00 88.62 88 THR A O 1
ATOM 690 N N . SER A 1 89 ? 9.120 9.543 -5.556 1.00 89.50 89 SER A N 1
ATOM 691 C CA . SER A 1 89 ? 9.559 8.447 -4.683 1.00 89.50 89 SER A CA 1
ATOM 692 C C . SER A 1 89 ? 8.653 7.218 -4.813 1.00 89.50 89 SER A C 1
ATOM 694 O O . SER A 1 89 ? 9.137 6.087 -4.890 1.00 89.50 89 SER A O 1
ATOM 696 N N . MET A 1 90 ? 7.337 7.431 -4.913 1.00 89.62 90 MET A N 1
ATOM 697 C CA . MET A 1 90 ? 6.373 6.355 -5.142 1.00 89.62 90 MET A CA 1
ATOM 698 C C . MET A 1 90 ? 6.612 5.623 -6.464 1.00 89.62 90 MET A C 1
ATOM 700 O O . MET A 1 90 ? 6.612 4.390 -6.485 1.00 89.62 90 MET A O 1
ATOM 704 N N . MET A 1 91 ? 6.836 6.354 -7.557 1.00 92.50 91 MET A N 1
ATOM 705 C CA . MET A 1 91 ? 7.104 5.744 -8.857 1.00 92.50 91 MET A CA 1
ATOM 706 C C . MET A 1 91 ? 8.432 4.981 -8.854 1.00 92.50 91 MET A C 1
ATOM 708 O O . MET A 1 91 ? 8.487 3.835 -9.296 1.00 92.50 91 MET A O 1
ATOM 712 N N . GLU A 1 92 ? 9.491 5.559 -8.287 1.00 94.62 92 GLU A N 1
ATOM 713 C CA . GLU A 1 92 ? 10.785 4.882 -8.169 1.00 94.62 92 GLU A CA 1
ATOM 714 C C . GLU A 1 92 ? 10.692 3.564 -7.395 1.00 94.62 92 GLU A C 1
ATOM 716 O O . GLU A 1 92 ? 11.318 2.575 -7.786 1.00 94.62 92 GLU A O 1
ATOM 721 N N . PHE A 1 93 ? 9.921 3.540 -6.304 1.00 95.06 93 PHE A N 1
ATOM 722 C CA . PHE A 1 93 ? 9.661 2.319 -5.551 1.00 95.06 93 PHE A CA 1
ATOM 723 C C . PHE A 1 93 ? 8.951 1.277 -6.420 1.00 95.06 93 PHE A C 1
ATOM 725 O O . PHE A 1 93 ? 9.439 0.152 -6.537 1.00 95.06 93 PHE A O 1
ATOM 732 N N . LEU A 1 94 ? 7.846 1.663 -7.070 1.00 94.75 94 LEU A N 1
ATOM 733 C CA . LEU A 1 94 ? 7.054 0.766 -7.914 1.00 94.75 94 LEU A CA 1
ATOM 734 C C . LEU A 1 94 ? 7.902 0.125 -9.014 1.00 94.75 94 LEU A C 1
ATOM 736 O O . LEU A 1 94 ? 7.884 -1.091 -9.175 1.00 94.75 94 LEU A O 1
ATOM 740 N N . LEU A 1 95 ? 8.696 0.909 -9.744 1.00 95.94 95 LEU A N 1
ATOM 741 C CA . LEU A 1 95 ? 9.503 0.384 -10.849 1.00 95.94 95 LEU A CA 1
ATOM 742 C C . LEU A 1 95 ? 10.605 -0.575 -10.380 1.00 95.94 95 LEU A C 1
ATOM 744 O O . LEU A 1 95 ? 10.982 -1.491 -11.120 1.00 95.94 95 LEU A O 1
ATOM 748 N N . LYS A 1 96 ? 11.111 -0.400 -9.154 1.00 96.56 96 LYS A N 1
ATOM 749 C CA . LYS A 1 96 ? 12.092 -1.307 -8.540 1.00 96.56 96 LYS A CA 1
ATOM 750 C C . LYS A 1 96 ? 11.454 -2.605 -8.039 1.00 96.56 96 LYS A C 1
ATOM 752 O O . LYS A 1 96 ? 12.126 -3.633 -8.076 1.00 96.56 96 LYS A O 1
ATOM 757 N N . SER A 1 97 ? 10.202 -2.569 -7.585 1.00 96.62 97 SER A N 1
ATOM 758 C CA . SER A 1 97 ? 9.534 -3.710 -6.947 1.00 96.62 97 SER A CA 1
ATOM 759 C C . SER A 1 97 ? 8.735 -4.596 -7.908 1.00 96.62 97 SER A C 1
ATOM 761 O O . SER A 1 97 ? 8.551 -5.779 -7.628 1.00 96.62 97 SER A O 1
ATOM 763 N N . ILE A 1 98 ? 8.248 -4.063 -9.033 1.00 97.19 98 ILE A N 1
ATOM 764 C CA . ILE A 1 98 ? 7.442 -4.833 -9.993 1.00 97.19 98 ILE A CA 1
ATOM 765 C C . ILE A 1 98 ? 8.300 -5.581 -11.031 1.00 97.19 98 ILE A C 1
ATOM 767 O O . ILE A 1 98 ? 9.437 -5.184 -11.321 1.00 97.19 98 ILE A O 1
ATOM 771 N N . PRO A 1 99 ? 7.748 -6.631 -11.675 1.00 95.88 99 PRO A N 1
ATOM 772 C CA . PRO A 1 99 ? 8.405 -7.306 -12.789 1.00 95.88 99 PRO A CA 1
ATOM 773 C C . PRO A 1 99 ? 8.773 -6.349 -13.929 1.00 95.88 99 PRO A C 1
ATOM 775 O O . PRO A 1 99 ? 7.981 -5.491 -14.316 1.00 95.88 99 PRO A O 1
ATOM 778 N N . ALA A 1 100 ? 9.948 -6.547 -14.536 1.00 95.12 100 ALA A N 1
ATOM 779 C CA . ALA A 1 100 ? 10.478 -5.645 -15.564 1.00 95.12 100 ALA A CA 1
ATOM 780 C C . ALA A 1 100 ? 9.519 -5.418 -16.748 1.00 95.12 100 ALA A C 1
ATOM 782 O O . ALA A 1 100 ? 9.415 -4.298 -17.241 1.00 95.12 100 ALA A O 1
ATOM 783 N N . HIS A 1 101 ? 8.774 -6.451 -17.156 1.00 93.88 101 HIS A N 1
ATOM 784 C CA . HIS A 1 101 ? 7.812 -6.367 -18.259 1.00 93.88 101 HIS A CA 1
ATOM 785 C C . HIS A 1 101 ? 6.584 -5.487 -17.955 1.00 93.88 101 HIS A C 1
ATOM 787 O O . HIS A 1 101 ? 5.884 -5.110 -18.885 1.00 93.88 101 HIS A O 1
ATOM 793 N N . ARG A 1 102 ? 6.324 -5.137 -16.684 1.00 94.25 102 ARG A N 1
ATOM 794 C CA . ARG A 1 102 ? 5.193 -4.284 -16.263 1.00 94.25 102 ARG A CA 1
ATOM 795 C C . ARG A 1 102 ? 5.549 -2.805 -16.113 1.00 94.25 102 ARG A C 1
ATOM 797 O O . ARG A 1 102 ? 4.655 -1.981 -15.928 1.00 94.25 102 ARG A O 1
ATOM 804 N N . ARG A 1 103 ? 6.836 -2.446 -16.174 1.00 95.44 103 ARG A N 1
ATOM 805 C CA . ARG A 1 103 ? 7.325 -1.088 -15.868 1.00 95.44 103 ARG A CA 1
ATOM 806 C C . ARG A 1 103 ? 6.717 -0.022 -16.771 1.00 95.44 103 ARG A C 1
ATOM 808 O O . ARG A 1 103 ? 6.042 0.867 -16.269 1.00 95.44 103 ARG A O 1
ATOM 815 N N . SER A 1 104 ? 6.853 -0.178 -18.085 1.00 95.69 104 SER A N 1
ATOM 816 C CA . SER A 1 104 ? 6.348 0.811 -19.046 1.00 95.69 104 SER A CA 1
ATOM 817 C C . SER A 1 104 ? 4.825 0.971 -19.012 1.00 95.69 104 SER A C 1
ATOM 819 O O . SER A 1 104 ? 4.315 2.067 -19.225 1.00 95.69 104 SER A O 1
ATOM 821 N N . GLU A 1 105 ? 4.078 -0.102 -18.740 1.00 95.75 105 GLU A N 1
ATOM 822 C CA . GLU A 1 105 ? 2.618 -0.023 -18.579 1.00 95.75 105 GLU A CA 1
ATOM 823 C C . GLU A 1 105 ? 2.229 0.672 -17.270 1.00 95.75 105 GLU A C 1
ATOM 825 O O . GLU A 1 105 ? 1.279 1.452 -17.243 1.00 95.75 105 GLU A O 1
ATOM 830 N N . THR A 1 106 ? 2.989 0.433 -16.199 1.00 94.38 106 THR A N 1
ATOM 831 C CA . THR A 1 106 ? 2.779 1.082 -14.900 1.00 94.38 106 THR A CA 1
ATOM 832 C C . THR A 1 106 ? 3.015 2.586 -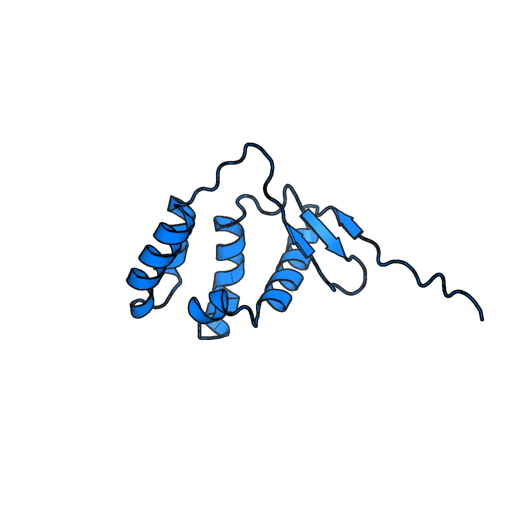14.999 1.00 94.38 106 THR A C 1
ATOM 834 O O . THR A 1 106 ? 2.177 3.356 -14.540 1.00 94.38 106 THR A O 1
ATOM 837 N N . GLU A 1 107 ? 4.092 3.021 -15.655 1.00 93.94 107 GLU A N 1
ATOM 838 C CA . GLU A 1 107 ? 4.366 4.449 -15.883 1.00 93.94 107 GL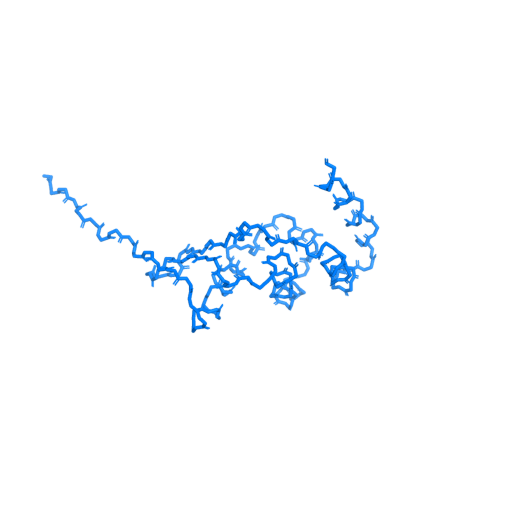U A CA 1
ATOM 839 C C . GLU A 1 107 ? 3.183 5.131 -16.587 1.00 93.94 107 GLU A C 1
ATOM 841 O O . GLU A 1 107 ? 2.627 6.101 -16.070 1.00 93.94 107 GLU A O 1
ATOM 846 N N . ARG A 1 108 ? 2.704 4.551 -17.698 1.00 93.81 108 ARG A N 1
ATOM 847 C CA . ARG A 1 108 ? 1.553 5.076 -18.457 1.00 93.81 108 ARG A CA 1
ATOM 848 C C . ARG A 1 108 ? 0.266 5.147 -17.632 1.00 93.81 108 ARG A C 1
ATOM 850 O O . ARG A 1 108 ? -0.510 6.097 -17.769 1.00 93.81 108 ARG A O 1
ATOM 857 N N . LEU A 1 109 ? 0.010 4.141 -16.795 1.00 91.50 109 LEU A N 1
ATOM 858 C CA . LEU A 1 109 ? -1.174 4.105 -15.936 1.00 91.50 109 LEU A CA 1
ATOM 859 C C . LEU A 1 109 ? -1.161 5.262 -14.930 1.00 91.50 109 LEU A C 1
ATOM 861 O O . LEU A 1 109 ? -2.148 5.982 -14.799 1.00 91.50 109 LEU A O 1
ATOM 865 N N . PHE A 1 110 ? -0.040 5.472 -14.243 1.00 85.50 110 PHE A N 1
ATOM 866 C CA . PHE A 1 110 ? 0.065 6.516 -13.223 1.00 85.50 110 PHE A CA 1
ATOM 867 C C . PHE A 1 110 ? 0.171 7.927 -13.814 1.00 85.50 110 PHE A C 1
ATOM 869 O O . PHE A 1 110 ? -0.353 8.861 -13.213 1.00 85.50 110 PHE A O 1
ATOM 876 N N . GLU A 1 111 ? 0.744 8.092 -15.010 1.00 87.25 111 GLU A N 1
ATOM 877 C CA . GLU A 1 111 ? 0.612 9.338 -15.782 1.00 87.25 111 GLU A CA 1
ATOM 878 C C . GLU A 1 111 ? -0.855 9.667 -16.079 1.00 87.25 111 GLU A C 1
ATOM 880 O O . GLU A 1 111 ? -1.245 10.832 -16.064 1.00 87.25 111 GLU A O 1
ATOM 885 N N . THR A 1 112 ? -1.684 8.648 -16.330 1.00 86.31 112 THR A N 1
ATOM 886 C CA . THR A 1 112 ? -3.121 8.832 -16.577 1.00 86.31 112 THR A CA 1
ATOM 887 C C . THR A 1 112 ? -3.865 9.249 -15.308 1.00 86.31 112 THR A C 1
ATOM 889 O O . THR A 1 112 ? -4.738 10.103 -15.391 1.00 86.31 112 THR A O 1
ATOM 892 N N . PHE A 1 113 ? -3.507 8.707 -14.139 1.00 79.12 113 PHE A N 1
ATOM 893 C CA . PHE A 1 113 ? -4.089 9.121 -12.853 1.00 79.12 113 PHE A CA 1
ATOM 894 C C . PHE A 1 113 ? -3.651 10.514 -12.384 1.00 79.12 113 PHE A C 1
ATOM 896 O O . PHE A 1 113 ? -4.317 11.101 -11.538 1.00 79.12 113 PHE A O 1
ATOM 903 N N . GLY A 1 114 ? -2.517 11.015 -12.878 1.00 68.88 114 GLY A N 1
ATOM 904 C CA . GLY A 1 114 ? -2.012 12.352 -12.560 1.00 68.88 114 GLY A CA 1
ATOM 905 C C . GLY A 1 114 ? -2.591 13.480 -13.421 1.00 68.88 114 GLY A C 1
ATOM 906 O O . GLY A 1 114 ? -2.230 14.634 -13.191 1.00 68.88 114 GLY A O 1
ATOM 907 N N . LYS A 1 115 ? -3.429 13.156 -14.413 1.00 57.69 115 LYS A N 1
ATOM 908 C CA . LYS A 1 115 ? -4.216 14.117 -15.199 1.00 57.69 115 LYS A CA 1
ATOM 909 C C . LYS A 1 115 ? -5.535 14.418 -14.502 1.00 57.69 115 LYS A C 1
ATOM 911 O O . LYS A 1 115 ? -5.948 15.594 -14.571 1.00 57.69 115 LYS A O 1
#